Protein AF-A0A167SXI6-F1 (afdb_monomer_lite)

Organism: NCBI:txid1759441

Radius of gyration: 13.57 Å; chains: 1; bounding box: 32×30×37 Å

Structure (mmCIF, N/CA/C/O backbone):
data_AF-A0A167SXI6-F1
#
_entry.id   AF-A0A167SXI6-F1
#
loop_
_atom_site.group_PDB
_atom_site.id
_atom_site.type_symbol
_atom_site.label_atom_id
_atom_site.label_alt_id
_atom_site.label_comp_id
_atom_site.label_asym_id
_atom_site.label_entity_id
_atom_site.label_seq_id
_atom_site.pdbx_PDB_ins_code
_atom_site.Cartn_x
_atom_site.Cartn_y
_atom_site.Cartn_z
_atom_site.occupancy
_atom_site.B_iso_or_equiv
_atom_site.auth_seq_id
_atom_site.auth_comp_id
_atom_site.auth_asym_id
_atom_site.auth_atom_id
_atom_site.pdbx_PDB_model_num
ATOM 1 N N . MET A 1 1 ? -22.010 9.659 1.352 1.00 64.88 1 MET A N 1
ATOM 2 C CA . MET A 1 1 ? -20.532 9.667 1.339 1.00 64.88 1 MET A CA 1
ATOM 3 C C . MET A 1 1 ? -20.085 8.268 1.741 1.00 64.88 1 MET A C 1
ATOM 5 O O . MET A 1 1 ? -20.691 7.757 2.677 1.00 64.88 1 MET A O 1
ATOM 9 N N . PRO A 1 2 ? -19.183 7.601 1.003 1.00 80.25 2 PRO A N 1
ATOM 10 C CA . PRO A 1 2 ? -18.775 6.236 1.331 1.00 80.25 2 PRO A CA 1
ATOM 11 C C . PRO A 1 2 ? -18.011 6.186 2.659 1.00 80.25 2 PRO A C 1
ATOM 13 O O . PRO A 1 2 ? -17.276 7.115 2.989 1.00 80.25 2 PRO A O 1
ATOM 16 N N . ASP A 1 3 ? -18.201 5.092 3.392 1.00 91.75 3 ASP A N 1
ATOM 17 C CA . ASP A 1 3 ? -17.408 4.749 4.570 1.00 91.75 3 ASP A CA 1
ATOM 18 C C . ASP A 1 3 ? -16.059 4.190 4.104 1.00 91.75 3 ASP A C 1
ATOM 20 O O . ASP A 1 3 ? -15.979 3.065 3.611 1.00 91.75 3 ASP A O 1
ATOM 24 N N . ILE A 1 4 ? -15.023 5.027 4.161 1.00 91.06 4 ILE A N 1
ATOM 25 C CA . ILE A 1 4 ? -13.702 4.697 3.620 1.00 91.06 4 ILE A CA 1
ATOM 26 C C . ILE A 1 4 ? -13.040 3.578 4.413 1.00 91.06 4 ILE A C 1
ATOM 28 O O . ILE A 1 4 ? -12.424 2.711 3.808 1.00 91.06 4 ILE A O 1
ATOM 32 N N . GLU A 1 5 ? -13.185 3.586 5.735 1.00 92.50 5 GLU A N 1
ATOM 33 C CA . GLU A 1 5 ? -12.579 2.602 6.633 1.00 92.50 5 GLU A CA 1
ATOM 34 C C . GLU A 1 5 ? -13.117 1.209 6.313 1.00 92.50 5 GLU A C 1
ATOM 36 O O . GLU A 1 5 ? -12.351 0.340 5.897 1.00 92.50 5 GLU A O 1
ATOM 41 N N . ARG A 1 6 ? -14.446 1.058 6.295 1.00 94.31 6 ARG A N 1
ATOM 42 C CA . ARG A 1 6 ? -15.084 -0.212 5.932 1.00 94.31 6 ARG A CA 1
ATOM 43 C C . ARG A 1 6 ? -14.663 -0.717 4.548 1.00 94.31 6 ARG A C 1
ATOM 45 O O . ARG A 1 6 ? -14.367 -1.891 4.382 1.00 94.31 6 ARG A O 1
ATOM 52 N N . VAL A 1 7 ? -14.623 0.161 3.541 1.00 94.12 7 VAL A N 1
ATOM 53 C CA . VAL A 1 7 ? -14.249 -0.237 2.169 1.00 94.12 7 VAL A CA 1
ATOM 54 C C . VAL A 1 7 ? -12.793 -0.706 2.078 1.00 94.12 7 VAL A C 1
ATOM 56 O O . VAL A 1 7 ? -12.495 -1.589 1.279 1.00 94.12 7 VAL A O 1
ATOM 59 N N . ARG A 1 8 ? -11.879 -0.118 2.858 1.00 94.62 8 ARG A N 1
ATOM 60 C CA . ARG A 1 8 ? -10.456 -0.495 2.870 1.00 94.62 8 ARG A CA 1
ATOM 61 C C . ARG A 1 8 ? -10.236 -1.819 3.587 1.00 94.62 8 ARG A C 1
ATOM 63 O O . ARG A 1 8 ? -9.488 -2.656 3.091 1.00 94.62 8 ARG A O 1
ATOM 70 N N . GLU A 1 9 ? -10.942 -2.030 4.687 1.00 93.81 9 GLU A N 1
ATOM 71 C CA . GLU A 1 9 ? -10.921 -3.295 5.419 1.00 93.81 9 GLU A CA 1
ATOM 72 C C . GLU A 1 9 ? -11.490 -4.445 4.582 1.00 93.81 9 GLU A C 1
ATOM 74 O O . GLU A 1 9 ? -10.873 -5.506 4.513 1.00 93.81 9 GLU A O 1
ATOM 79 N N . ASP A 1 10 ? -12.598 -4.219 3.864 1.00 95.06 10 ASP A N 1
ATOM 80 C CA . ASP A 1 10 ? -13.232 -5.224 2.994 1.00 95.06 10 ASP A CA 1
ATOM 81 C C . ASP A 1 10 ? -12.275 -5.755 1.905 1.00 95.06 10 ASP A C 1
ATOM 83 O O . ASP A 1 10 ? -12.412 -6.894 1.456 1.00 95.06 10 ASP A O 1
ATOM 87 N N . ILE A 1 11 ? -11.302 -4.942 1.475 1.00 94.44 11 ILE A N 1
ATOM 88 C CA . ILE A 1 11 ? -10.283 -5.332 0.488 1.00 94.44 11 ILE A CA 1
ATOM 89 C C . ILE A 1 11 ? -8.960 -5.771 1.127 1.00 94.44 11 ILE A C 1
ATOM 91 O O . ILE A 1 11 ? -8.029 -6.090 0.397 1.00 94.44 11 ILE A O 1
ATOM 95 N N . GLY A 1 12 ? -8.853 -5.787 2.458 1.00 94.94 12 GLY A N 1
ATOM 96 C CA . GLY A 1 12 ? -7.634 -6.170 3.175 1.00 94.94 12 GLY A CA 1
ATOM 97 C C . GLY A 1 12 ? -6.498 -5.151 3.069 1.00 94.94 12 GLY A C 1
ATOM 98 O O . GLY A 1 12 ? -5.333 -5.535 3.090 1.00 94.94 12 GLY A O 1
ATOM 99 N N . ALA A 1 13 ? -6.815 -3.865 2.905 1.00 95.94 13 ALA A N 1
ATOM 100 C CA . ALA A 1 13 ? -5.810 -2.810 2.925 1.00 95.94 13 ALA A CA 1
ATOM 101 C C . ALA A 1 13 ? -5.384 -2.489 4.363 1.00 95.94 13 ALA A C 1
ATOM 103 O O . ALA A 1 13 ? -6.228 -2.359 5.248 1.00 95.94 13 ALA A O 1
ATOM 104 N N . GLU A 1 14 ? -4.087 -2.279 4.575 1.00 95.44 14 GLU A N 1
ATOM 105 C CA . GLU A 1 14 ? -3.563 -1.839 5.869 1.00 95.44 14 GLU A CA 1
ATOM 106 C C . GLU A 1 14 ? -3.926 -0.363 6.152 1.00 95.44 14 GLU A C 1
ATOM 108 O O . GLU A 1 14 ? -4.092 0.433 5.212 1.00 95.44 14 GLU A O 1
ATOM 113 N N . PRO A 1 15 ? -4.035 0.050 7.427 1.00 94.50 15 PRO A N 1
ATOM 114 C CA . PRO A 1 15 ? -4.154 1.457 7.793 1.00 94.50 15 PRO A CA 1
ATOM 115 C C . PRO A 1 15 ? -2.953 2.260 7.289 1.00 94.50 15 PRO A C 1
ATOM 117 O O . PRO A 1 15 ? -1.816 1.805 7.359 1.00 94.50 15 PRO A O 1
ATOM 120 N N . THR A 1 16 ? -3.190 3.487 6.830 1.00 93.88 16 THR A N 1
ATOM 121 C CA . THR A 1 16 ? -2.098 4.366 6.384 1.00 93.88 16 THR A CA 1
ATOM 122 C C . THR A 1 16 ? -1.434 5.091 7.546 1.00 93.88 16 THR A C 1
ATOM 124 O O . THR A 1 16 ? -0.243 5.360 7.509 1.00 93.88 16 THR A O 1
ATOM 127 N N . GLU A 1 17 ? -2.193 5.392 8.602 1.00 90.81 17 GLU A N 1
ATOM 128 C CA . GLU A 1 17 ? -1.668 6.021 9.814 1.00 90.81 17 GLU A CA 1
ATOM 129 C C . GLU A 1 17 ? -2.454 5.572 11.052 1.00 90.81 17 GLU A C 1
ATOM 131 O O . GLU A 1 17 ? -3.434 4.828 10.978 1.00 90.81 17 GLU A O 1
ATOM 136 N N . THR A 1 18 ? -2.036 6.068 12.214 1.00 94.06 18 THR A N 1
ATOM 137 C CA . THR A 1 18 ? -2.791 5.972 13.463 1.00 94.06 18 THR A CA 1
ATOM 138 C C . THR A 1 18 ? -3.273 7.363 13.872 1.00 94.06 18 THR A C 1
ATOM 140 O O . THR A 1 18 ? -2.491 8.308 13.947 1.00 94.06 18 THR A O 1
ATOM 143 N N . LYS A 1 19 ? -4.570 7.501 14.165 1.00 88.25 19 LYS A N 1
ATOM 144 C CA . LYS A 1 19 ? -5.177 8.730 14.699 1.00 88.25 19 LYS A CA 1
ATOM 145 C C . LYS A 1 19 ? -4.565 9.055 16.070 1.00 88.25 19 LYS A C 1
ATOM 147 O O . LYS A 1 19 ? -4.095 8.167 16.775 1.00 88.25 19 LYS A O 1
ATOM 152 N N . ALA A 1 20 ? -4.676 10.307 16.520 1.00 87.19 20 ALA A N 1
ATOM 153 C CA . ALA A 1 20 ? -4.104 10.763 17.799 1.00 87.19 20 ALA A CA 1
ATOM 154 C C . ALA A 1 20 ? -4.519 9.934 19.041 1.00 87.19 20 ALA A C 1
ATOM 156 O O . ALA A 1 20 ? -3.814 9.937 20.044 1.00 87.19 20 ALA A O 1
ATOM 157 N N . VAL A 1 21 ? -5.650 9.221 18.979 1.00 86.50 21 VAL A N 1
ATOM 158 C CA . VAL A 1 21 ? -6.196 8.387 20.071 1.00 86.50 21 VAL A CA 1
ATOM 159 C C . VAL A 1 21 ? -5.897 6.887 19.863 1.00 86.50 21 VAL A C 1
ATOM 161 O O . VAL A 1 21 ? -6.486 6.034 20.515 1.00 86.50 21 VAL A 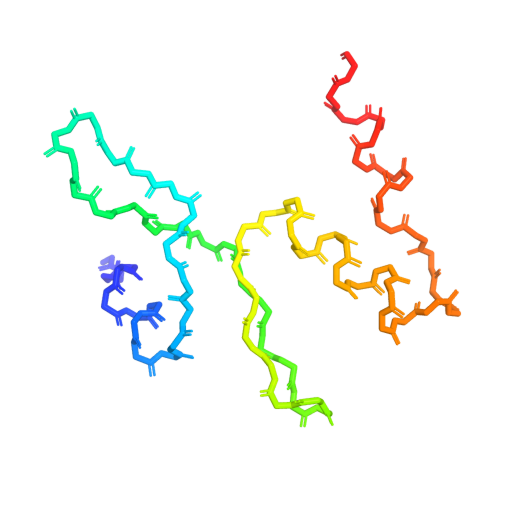O 1
ATOM 164 N N . GLY A 1 22 ? -4.997 6.531 18.942 1.00 89.88 22 GLY A N 1
ATOM 165 C CA . GLY A 1 22 ? -4.560 5.146 18.720 1.00 89.88 22 GLY A CA 1
ATOM 166 C C . GLY A 1 22 ? -5.427 4.329 17.754 1.00 89.88 22 GLY A C 1
ATOM 167 O O . GLY A 1 22 ? -5.081 3.196 17.443 1.00 89.88 22 GLY A O 1
ATOM 168 N N . ALA A 1 23 ? -6.539 4.882 17.266 1.00 90.94 23 ALA A N 1
ATOM 169 C CA . ALA A 1 23 ? -7.387 4.205 16.285 1.00 90.94 23 ALA A CA 1
ATOM 170 C C . ALA A 1 23 ? -6.758 4.241 14.877 1.00 90.94 23 ALA A C 1
ATOM 172 O O . ALA A 1 23 ? -6.151 5.257 14.526 1.00 90.94 23 ALA A O 1
ATOM 173 N N . PRO A 1 24 ? -6.934 3.199 14.046 1.00 93.75 24 PRO A N 1
ATOM 174 C CA . PRO A 1 24 ? -6.421 3.192 12.681 1.00 93.75 24 PRO A CA 1
ATOM 175 C C . PRO A 1 24 ? -7.035 4.323 11.842 1.00 93.75 24 PRO A C 1
ATOM 177 O O . PRO A 1 24 ? -8.183 4.748 12.036 1.00 93.75 24 PRO A O 1
ATOM 180 N N . MET A 1 25 ? -6.238 4.856 10.920 1.00 92.75 25 MET A N 1
ATOM 181 C CA . MET A 1 25 ? -6.648 5.831 9.919 1.00 92.75 25 MET 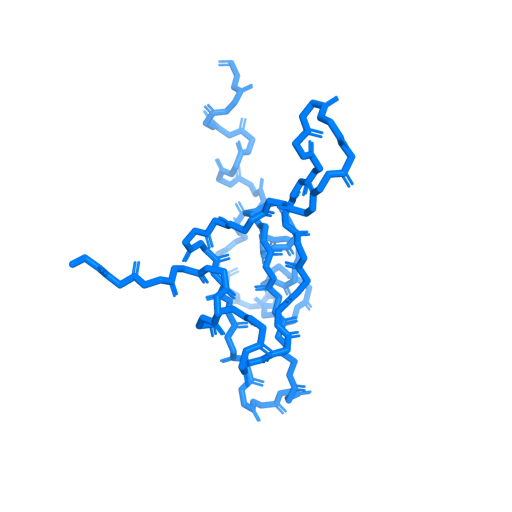A CA 1
ATOM 182 C C . MET A 1 25 ? -6.463 5.235 8.533 1.00 92.75 25 MET A C 1
ATOM 184 O O . MET A 1 25 ? -5.366 4.829 8.157 1.00 92.75 25 MET A O 1
ATOM 188 N N . TYR A 1 26 ? -7.539 5.266 7.755 1.00 93.25 26 TYR A N 1
ATOM 189 C CA . TYR A 1 26 ? -7.541 4.827 6.371 1.00 93.25 26 TYR A CA 1
ATOM 190 C C . TYR A 1 26 ? -7.748 6.018 5.443 1.00 93.25 26 TYR A C 1
ATOM 192 O O . TYR A 1 26 ? -8.595 6.881 5.685 1.00 93.25 26 TYR A O 1
ATOM 200 N N . THR A 1 27 ? -6.980 6.055 4.359 1.00 90.12 27 THR A N 1
ATOM 201 C CA . THR A 1 27 ? -7.066 7.095 3.329 1.00 90.12 27 THR A CA 1
ATOM 202 C C . THR A 1 27 ? -7.500 6.503 1.989 1.00 90.12 27 THR A C 1
ATOM 204 O O . THR A 1 27 ? -7.833 5.323 1.874 1.00 90.12 27 THR A O 1
ATOM 207 N N . LEU A 1 28 ? -7.601 7.343 0.958 1.00 91.31 28 LEU A N 1
ATOM 208 C CA . LEU A 1 28 ? -8.185 6.947 -0.322 1.00 91.31 28 LEU A CA 1
ATOM 209 C C . LEU A 1 28 ? -7.226 6.215 -1.275 1.00 91.31 28 LEU A C 1
ATOM 211 O O . LEU A 1 28 ? -7.689 5.632 -2.257 1.00 91.31 28 LEU A O 1
ATOM 215 N N . LEU A 1 29 ? -5.917 6.253 -1.047 1.00 90.56 29 LEU A N 1
ATOM 216 C CA . LEU A 1 29 ? -4.970 5.675 -1.995 1.00 90.56 29 LEU A CA 1
ATOM 217 C C . LEU A 1 29 ? -4.715 4.198 -1.658 1.00 90.56 29 LEU A C 1
ATOM 219 O O . LEU A 1 29 ? -4.214 3.876 -0.583 1.00 90.56 29 LEU A O 1
ATOM 223 N N . THR A 1 30 ? -5.077 3.293 -2.569 1.00 94.38 30 THR A N 1
ATOM 224 C CA . THR A 1 30 ? -4.741 1.860 -2.487 1.00 94.38 30 THR A CA 1
ATOM 225 C C . THR A 1 30 ? -4.654 1.274 -3.886 1.00 94.38 30 THR A C 1
ATOM 227 O O . THR A 1 30 ? -5.444 1.643 -4.758 1.00 94.38 30 THR A O 1
ATOM 230 N N . ILE A 1 31 ? -3.733 0.336 -4.073 1.00 95.19 31 ILE A N 1
ATOM 231 C CA . ILE A 1 31 ? -3.620 -0.516 -5.252 1.00 95.19 31 ILE A CA 1
ATOM 232 C C . ILE A 1 31 ? -4.068 -1.925 -4.881 1.00 95.19 31 ILE A C 1
ATOM 234 O O . ILE A 1 31 ? -3.640 -2.463 -3.863 1.00 95.19 31 ILE A O 1
ATOM 238 N N . VAL A 1 32 ? -4.913 -2.512 -5.727 1.00 96.38 32 VAL A N 1
ATOM 239 C CA . VAL A 1 32 ? -5.178 -3.952 -5.745 1.00 96.38 32 VAL A CA 1
ATOM 240 C C . VAL A 1 32 ? -4.515 -4.497 -6.998 1.00 96.38 32 VAL A C 1
ATOM 242 O O . VAL A 1 32 ? -4.968 -4.233 -8.113 1.00 96.38 32 VAL A O 1
ATOM 245 N N . ASP A 1 33 ? -3.416 -5.214 -6.814 1.00 96.19 33 ASP A N 1
ATOM 246 C CA . ASP A 1 33 ? -2.680 -5.838 -7.899 1.00 96.19 33 ASP A CA 1
ATOM 247 C C . ASP A 1 33 ? -3.108 -7.298 -8.039 1.00 96.19 33 ASP A C 1
ATOM 249 O O . ASP A 1 33 ? -2.793 -8.150 -7.208 1.00 96.19 33 ASP A O 1
ATOM 253 N N . HIS A 1 34 ? -3.836 -7.595 -9.112 1.00 95.56 34 HIS A N 1
ATOM 254 C CA . HIS A 1 34 ? -4.295 -8.950 -9.397 1.00 95.56 34 HIS A CA 1
ATOM 255 C C . HIS A 1 34 ? -3.197 -9.870 -9.947 1.00 95.56 34 HIS A C 1
ATOM 257 O O . HIS A 1 34 ? -3.344 -11.087 -9.853 1.00 95.56 34 HIS A O 1
ATOM 263 N N . ALA A 1 35 ? -2.112 -9.331 -10.512 1.00 95.38 35 ALA A N 1
ATOM 264 C CA . ALA A 1 35 ? -1.007 -10.135 -11.028 1.00 95.38 35 ALA A CA 1
ATOM 265 C C . ALA A 1 35 ? -0.196 -10.761 -9.887 1.00 95.38 35 ALA A C 1
ATOM 267 O O . ALA A 1 35 ? 0.230 -11.911 -9.998 1.00 95.38 35 ALA A O 1
ATOM 268 N N . THR A 1 36 ? -0.028 -10.035 -8.777 1.00 95.19 36 THR A N 1
ATOM 269 C CA . THR A 1 36 ? 0.679 -10.527 -7.580 1.00 95.19 36 THR A CA 1
ATOM 270 C C . THR A 1 36 ? -0.251 -10.856 -6.410 1.00 95.19 36 THR A C 1
ATOM 272 O O . THR A 1 36 ? 0.221 -11.297 -5.363 1.00 95.19 36 THR A O 1
ATOM 275 N N . ASN A 1 37 ? -1.563 -10.650 -6.571 1.00 95.25 37 ASN A N 1
ATOM 276 C CA . ASN A 1 37 ? -2.579 -10.774 -5.523 1.00 95.25 37 ASN A CA 1
ATOM 277 C C . ASN A 1 37 ? -2.212 -9.975 -4.256 1.00 95.25 37 ASN A C 1
ATOM 279 O O . ASN A 1 37 ? -2.241 -10.496 -3.141 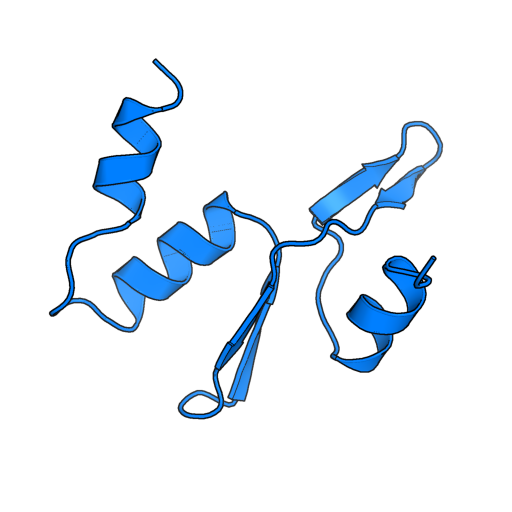1.00 95.25 37 ASN A O 1
ATOM 283 N N . THR A 1 38 ? -1.789 -8.723 -4.442 1.00 96.69 38 THR A N 1
ATOM 284 C CA . THR A 1 38 ? -1.291 -7.846 -3.3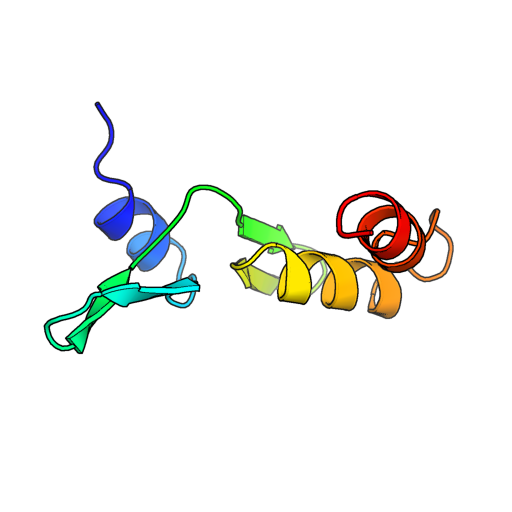73 1.00 96.69 38 THR A CA 1
ATOM 285 C C . THR A 1 38 ? -2.173 -6.614 -3.234 1.00 96.69 38 THR A C 1
ATOM 287 O O . THR A 1 38 ? -2.630 -6.049 -4.227 1.00 96.69 38 THR A O 1
ATOM 290 N N . VAL A 1 39 ? -2.387 -6.180 -1.995 1.00 97.56 39 VAL A N 1
ATOM 291 C CA . VAL A 1 39 ? -3.090 -4.939 -1.673 1.00 97.56 39 VAL A CA 1
ATOM 292 C C . VAL A 1 39 ? -2.110 -4.022 -0.957 1.00 97.56 39 VAL A C 1
ATOM 294 O O . VAL A 1 39 ? -1.514 -4.419 0.039 1.00 97.56 39 VAL A O 1
ATOM 297 N N . VAL A 1 40 ? -1.908 -2.818 -1.491 1.00 96.44 40 VAL A N 1
ATOM 298 C CA . VAL A 1 40 ? -0.958 -1.837 -0.945 1.00 96.44 40 VAL A CA 1
ATOM 299 C C . VAL A 1 40 ? -1.671 -0.513 -0.752 1.00 96.44 40 VAL A C 1
ATOM 301 O O . VAL A 1 40 ? -2.207 0.056 -1.704 1.00 96.44 40 VAL A O 1
ATOM 304 N N . SER A 1 41 ? -1.693 -0.032 0.483 1.00 94.25 41 SER A N 1
ATOM 305 C CA . SER A 1 41 ? -2.162 1.293 0.884 1.00 94.25 41 SER A CA 1
ATOM 306 C C . SER A 1 41 ? -0.969 2.176 1.253 1.00 94.25 41 SER A C 1
ATOM 308 O O . SER A 1 41 ? 0.148 1.684 1.338 1.00 94.25 41 SER A O 1
ATOM 310 N N . ASP A 1 42 ? -1.220 3.472 1.455 1.00 91.94 42 ASP A N 1
ATOM 311 C CA . ASP A 1 42 ? -0.209 4.519 1.674 1.00 91.94 42 ASP A CA 1
ATOM 312 C C . ASP A 1 42 ? 0.555 4.928 0.403 1.00 91.94 42 ASP A C 1
ATOM 314 O O . ASP A 1 42 ? 0.998 4.103 -0.392 1.00 91.94 42 ASP A O 1
ATOM 318 N N . SER A 1 43 ? 0.682 6.237 0.169 1.00 90.25 43 SER A N 1
ATOM 319 C CA . SER A 1 43 ? 1.261 6.748 -1.078 1.00 90.25 43 SER A CA 1
ATOM 320 C C . SER A 1 43 ? 2.749 6.445 -1.223 1.00 90.25 43 SER A C 1
ATOM 322 O O . SER A 1 43 ? 3.214 6.243 -2.349 1.00 90.25 43 SER A O 1
ATOM 324 N N . LEU A 1 44 ? 3.500 6.397 -0.121 1.00 88.75 44 LEU A N 1
ATOM 325 C CA . LEU A 1 44 ? 4.925 6.097 -0.152 1.00 88.75 44 LEU A CA 1
ATOM 326 C C . LEU A 1 44 ? 5.156 4.607 -0.396 1.00 88.75 44 LEU A C 1
ATOM 328 O O . LEU A 1 44 ? 5.997 4.252 -1.225 1.00 88.75 44 LEU A O 1
ATOM 332 N N . GLU A 1 45 ? 4.391 3.750 0.275 1.00 92.38 45 GLU A N 1
ATOM 333 C CA . GLU A 1 45 ? 4.458 2.299 0.079 1.00 92.38 45 GLU A CA 1
ATOM 334 C C . GLU A 1 45 ? 3.995 1.899 -1.325 1.00 92.38 45 GLU A C 1
ATOM 336 O O . GLU A 1 45 ? 4.662 1.111 -1.994 1.00 92.38 45 GLU A O 1
ATOM 341 N N . ILE A 1 46 ? 2.941 2.534 -1.846 1.00 93.19 46 ILE A N 1
ATOM 342 C CA . ILE A 1 46 ? 2.515 2.380 -3.243 1.00 93.19 46 ILE A CA 1
ATOM 343 C C . ILE A 1 46 ? 3.646 2.740 -4.211 1.00 93.19 46 ILE A C 1
ATOM 345 O O . ILE A 1 46 ? 3.914 1.987 -5.149 1.00 93.19 46 ILE A O 1
ATOM 349 N N . ALA A 1 47 ? 4.324 3.872 -4.002 1.00 91.62 47 ALA A N 1
ATOM 350 C CA . ALA A 1 47 ? 5.407 4.291 -4.886 1.00 91.62 47 ALA A CA 1
ATOM 351 C C . ALA A 1 47 ? 6.578 3.298 -4.868 1.00 91.62 47 ALA A C 1
ATOM 353 O O . ALA A 1 47 ? 7.129 3.011 -5.928 1.00 91.62 47 ALA A O 1
ATOM 354 N N . ARG A 1 48 ? 6.938 2.755 -3.695 1.00 92.06 48 ARG A N 1
ATOM 355 C CA . ARG A 1 48 ? 7.969 1.709 -3.561 1.00 92.06 48 ARG A CA 1
ATOM 356 C C . ARG A 1 48 ? 7.549 0.412 -4.249 1.00 92.06 48 ARG A C 1
ATOM 358 O O . ARG A 1 48 ? 8.323 -0.144 -5.018 1.00 92.06 48 ARG A O 1
ATOM 365 N N . TYR A 1 49 ? 6.316 -0.030 -4.019 1.00 94.88 49 TYR A N 1
ATOM 366 C CA . TYR A 1 49 ? 5.778 -1.252 -4.607 1.00 94.88 49 TYR A CA 1
ATOM 367 C C . TYR A 1 49 ? 5.774 -1.204 -6.138 1.00 94.88 49 TYR A C 1
ATOM 369 O O . TYR A 1 49 ? 6.244 -2.138 -6.783 1.00 94.88 49 TYR A O 1
ATOM 377 N N . LEU A 1 50 ? 5.282 -0.108 -6.725 1.00 93.81 50 LEU A N 1
ATOM 378 C CA . LEU A 1 50 ? 5.235 0.054 -8.180 1.00 93.81 50 LEU A CA 1
ATOM 379 C C . LEU A 1 50 ? 6.630 0.072 -8.801 1.00 93.81 50 LEU A C 1
ATOM 381 O O . LEU A 1 50 ? 6.870 -0.567 -9.821 1.00 93.81 50 LEU A O 1
ATOM 385 N N . ASP A 1 51 ? 7.550 0.779 -8.158 1.00 93.62 51 ASP A N 1
ATOM 386 C CA . ASP A 1 51 ? 8.947 0.839 -8.551 1.00 93.62 51 ASP A CA 1
ATOM 387 C C . ASP A 1 51 ? 9.607 -0.547 -8.586 1.00 93.62 51 ASP A C 1
ATOM 389 O O . ASP A 1 51 ? 10.349 -0.855 -9.525 1.00 93.62 51 ASP A O 1
ATOM 393 N N . ASP A 1 52 ? 9.345 -1.367 -7.569 1.00 93.50 52 ASP A N 1
ATOM 394 C CA . ASP A 1 52 ? 9.962 -2.681 -7.408 1.00 93.50 52 ASP A CA 1
ATOM 395 C C . ASP A 1 52 ? 9.300 -3.752 -8.288 1.00 93.50 52 ASP A C 1
ATOM 397 O O . ASP A 1 52 ? 10.011 -4.551 -8.899 1.00 93.50 52 ASP A O 1
ATOM 401 N N . GLN A 1 53 ? 7.966 -3.761 -8.410 1.00 96.12 53 GLN A N 1
ATOM 402 C CA . GLN A 1 53 ? 7.253 -4.760 -9.223 1.00 96.12 53 GLN A CA 1
ATOM 403 C C . GLN A 1 53 ? 7.222 -4.449 -10.712 1.00 96.12 53 GLN A C 1
ATOM 405 O O . GLN A 1 53 ? 7.191 -5.364 -11.537 1.00 96.12 53 GLN A O 1
ATOM 410 N N . TYR A 1 54 ? 7.274 -3.170 -11.079 1.00 92.56 54 TYR A N 1
ATOM 411 C CA . TYR A 1 54 ? 7.185 -2.731 -12.467 1.00 92.56 54 TYR A CA 1
ATOM 412 C C . TYR A 1 54 ? 8.410 -1.899 -12.869 1.00 92.56 54 TYR A C 1
ATOM 414 O O . TYR A 1 54 ? 8.268 -0.754 -13.311 1.00 92.56 54 TYR A O 1
ATOM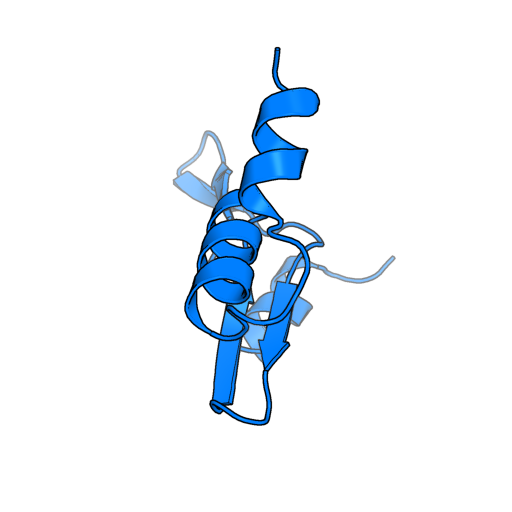 422 N N . PRO A 1 55 ? 9.629 -2.474 -12.811 1.00 91.62 55 PRO A N 1
ATOM 423 C CA . PRO A 1 55 ? 10.882 -1.736 -13.001 1.00 91.62 55 PRO A CA 1
ATOM 424 C C . PRO A 1 55 ? 11.070 -1.180 -14.420 1.00 91.62 55 PRO A C 1
ATOM 426 O O . PRO A 1 55 ? 11.915 -0.319 -14.639 1.00 91.62 55 PRO A O 1
ATOM 429 N N . ASN A 1 56 ? 10.282 -1.659 -15.386 1.00 91.69 56 ASN A N 1
ATOM 430 C CA . ASN A 1 56 ? 10.307 -1.198 -16.776 1.00 91.69 56 ASN A CA 1
ATOM 431 C C . ASN A 1 56 ? 9.366 -0.004 -17.036 1.00 91.69 56 ASN A C 1
ATOM 433 O O . ASN A 1 56 ? 9.158 0.375 -18.188 1.00 91.69 56 ASN A O 1
ATOM 437 N N . THR A 1 57 ? 8.764 0.565 -15.989 1.00 87.44 57 THR A N 1
ATOM 438 C CA . THR A 1 57 ? 7.938 1.777 -16.058 1.00 87.44 57 THR A CA 1
ATOM 439 C C . THR A 1 57 ? 8.700 2.996 -15.529 1.00 87.44 57 THR A C 1
ATOM 441 O O . THR A 1 57 ? 9.787 2.872 -14.965 1.00 87.44 57 THR A O 1
ATOM 444 N N . ILE A 1 58 ? 8.158 4.201 -15.742 1.00 87.50 58 ILE A N 1
ATOM 445 C CA . ILE A 1 58 ? 8.714 5.419 -15.134 1.00 87.50 58 ILE A CA 1
ATOM 446 C C . ILE A 1 58 ? 8.613 5.287 -13.611 1.00 87.50 58 ILE A C 1
ATOM 448 O O . ILE A 1 58 ? 7.528 5.052 -13.085 1.00 87.50 58 ILE A O 1
ATOM 452 N N . ARG A 1 59 ? 9.737 5.482 -12.916 1.00 85.88 59 ARG A N 1
ATOM 453 C CA . ARG A 1 59 ? 9.842 5.310 -11.464 1.00 85.88 59 ARG A CA 1
ATOM 454 C C . ARG A 1 59 ? 9.006 6.358 -10.720 1.00 85.88 59 ARG A C 1
ATOM 456 O O . ARG A 1 59 ? 9.281 7.558 -10.779 1.00 85.88 59 ARG A O 1
ATOM 463 N N . CYS A 1 60 ? 8.010 5.906 -9.965 1.00 78.06 60 CYS A N 1
ATOM 464 C CA . CYS A 1 60 ? 7.161 6.737 -9.120 1.00 78.06 60 CYS A CA 1
ATOM 465 C C . CYS A 1 60 ? 7.943 7.391 -7.971 1.00 78.06 60 CYS A C 1
ATOM 467 O O . CYS A 1 60 ? 7.667 8.546 -7.635 1.00 78.06 60 CYS A O 1
ATOM 469 N N . SER A 1 61 ? 8.939 6.716 -7.380 1.00 70.88 61 SER A N 1
ATOM 470 C CA . SER A 1 61 ? 9.717 7.311 -6.275 1.00 70.88 61 SER A CA 1
ATOM 471 C C . SER A 1 61 ? 10.579 8.500 -6.713 1.00 70.88 61 SER A C 1
ATOM 473 O O . SER A 1 61 ? 10.840 9.410 -5.919 1.00 70.88 61 SER A O 1
ATOM 475 N N . GLU A 1 62 ? 10.982 8.541 -7.984 1.00 74.94 62 GLU A N 1
ATOM 476 C CA . GLU A 1 62 ? 11.703 9.684 -8.543 1.00 74.94 62 GLU A CA 1
ATOM 477 C C . GLU A 1 62 ? 10.796 10.916 -8.648 1.00 74.94 62 GLU A C 1
ATOM 479 O O . GLU A 1 62 ? 11.248 12.026 -8.371 1.00 74.94 62 GLU A O 1
ATOM 484 N N . ILE A 1 63 ? 9.501 10.717 -8.924 1.00 66.94 63 ILE A N 1
ATOM 485 C CA . ILE A 1 63 ? 8.483 11.780 -8.949 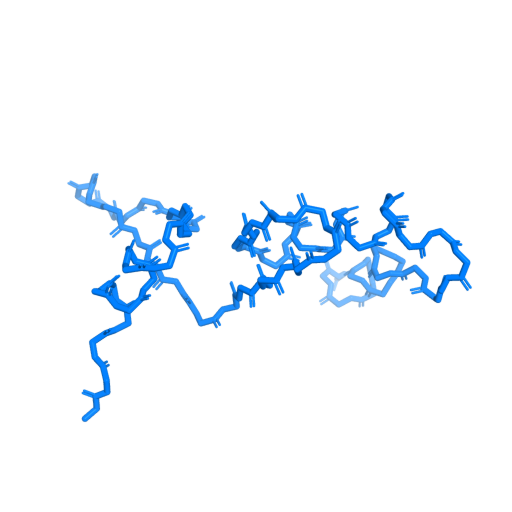1.00 66.94 63 ILE A CA 1
ATOM 486 C C . ILE A 1 63 ? 8.161 12.265 -7.528 1.00 66.94 63 ILE A C 1
ATOM 488 O O . ILE A 1 63 ? 8.077 13.470 -7.293 1.00 66.94 63 ILE A O 1
ATOM 492 N N . ALA A 1 64 ? 8.040 11.359 -6.551 1.00 64.00 64 ALA A N 1
ATOM 493 C CA . ALA A 1 64 ? 7.749 11.727 -5.161 1.00 64.00 64 ALA A CA 1
ATOM 494 C C . ALA A 1 64 ? 8.819 12.665 -4.569 1.00 64.00 64 ALA A C 1
ATOM 496 O O . ALA A 1 64 ? 8.491 13.647 -3.903 1.00 64.00 64 ALA A O 1
ATOM 497 N N . ARG A 1 65 ? 10.102 12.449 -4.892 1.00 65.88 65 ARG A N 1
ATOM 498 C CA . ARG A 1 65 ? 11.198 13.354 -4.492 1.00 65.88 65 ARG A CA 1
ATOM 499 C C . ARG A 1 65 ? 11.056 14.783 -5.031 1.00 65.88 65 ARG A C 1
ATOM 501 O O . ARG A 1 65 ? 11.694 15.683 -4.490 1.00 65.88 65 ARG A O 1
ATOM 508 N N . MET A 1 66 ? 10.266 15.006 -6.082 1.00 59.69 66 MET A N 1
ATOM 509 C CA . MET A 1 66 ? 10.019 16.340 -6.640 1.00 59.69 66 MET A CA 1
ATOM 510 C C . MET A 1 66 ? 8.883 17.083 -5.922 1.00 59.69 66 MET A C 1
ATOM 512 O O . MET A 1 66 ? 8.859 18.308 -5.970 1.00 59.69 66 MET A O 1
ATOM 516 N N . LEU A 1 67 ? 7.963 16.370 -5.261 1.00 59.12 67 LEU A N 1
ATOM 517 C CA . LEU A 1 67 ? 6.750 16.948 -4.663 1.00 59.12 67 LEU A CA 1
ATOM 518 C C . LEU A 1 67 ? 6.897 17.328 -3.182 1.00 59.12 67 LEU A C 1
ATOM 520 O O . LEU A 1 67 ? 6.124 18.145 -2.695 1.00 59.12 67 LEU A O 1
ATOM 524 N N . TYR A 1 68 ? 7.886 16.770 -2.482 1.00 60.34 68 TYR A N 1
ATOM 525 C CA . TYR A 1 68 ? 8.123 17.010 -1.049 1.00 60.34 68 TYR A CA 1
ATOM 526 C C . TYR A 1 68 ? 9.438 17.760 -0.766 1.00 60.34 68 TYR A C 1
ATOM 528 O O . TYR A 1 68 ? 10.037 17.577 0.294 1.00 60.34 68 TYR A O 1
ATOM 536 N N . LYS A 1 69 ? 9.913 18.562 -1.729 1.00 48.44 69 LYS A N 1
ATOM 537 C CA . LYS A 1 69 ? 11.041 19.488 -1.541 1.00 48.44 69 LYS A CA 1
ATOM 538 C C . LYS A 1 69 ? 10.601 20.806 -0.921 1.00 48.44 69 LYS A C 1
ATOM 540 O O . LYS A 1 69 ? 9.566 21.338 -1.373 1.00 48.44 69 LYS A O 1
#

Secondary structure (DSSP, 8-state):
---HHHHHHHTTPPPSEE-TTS-EE--S-EEEETTTTEEEESHHHHHHHHHHH-TTSPPHHHHHHHH--

Foldseek 3Di:
DDDQVVVCVVLPEAAQDADPVRHGHHDDDWDQDPVVRDIYDDPVRVQVVCCVVPVVDDRSVVVVVVVPD

Sequence (69 aa):
MPDIERVREDIGAEPTETKAVGAPMYTLLTIVDHATNTVVSDSLEIARYLDDQYPNTIRCSEIARMLYK

pLDDT: mean 88.21, std 11.04, range [48.44, 97.56]